Protein AF-A0A0L0W928-F1 (afdb_monomer)

Solvent-accessible surface area (backbone atoms only — not comparable to full-atom values): 6332 Å² total; per-residue (Å²): 140,84,85,82,78,74,78,80,77,79,78,76,81,65,62,68,60,55,54,50,50,54,51,50,55,55,50,51,57,51,57,65,53,48,55,56,52,54,52,51,54,50,49,53,53,49,51,52,52,49,50,51,53,51,52,53,49,50,51,49,54,50,47,54,50,42,68,70,45,60,52,62,66,52,59,52,47,49,35,42,70,77,65,66,49,67,60,99,90,56,80,92,83,78,79,76,75,67,74,80,77,117

Sequence (102 aa):
MKNDKRSKRSKRPNIWGFVFIVLMIYTGTVFMKQESIIRQLNNEKLEKKKEVKVLEKQIGEIKDKIDKKSDIKVIEKFAREELKMVRPNEIIYIDKNQEKQK

pLDDT: mean 73.64, std 12.09, range [42.19, 93.06]

Radius of gyration: 41.11 Å; Cα contacts (8 Å, |Δi|>4): 10; chains: 1; bounding box: 108×29×103 Å

Foldseek 3Di:
DDDPPPPPPDDDDPVVVVVVVVVCVVVVVVVVVVVVVVVVVVVVVVVVVVVVVVVVVVVVVVVVVCVVVVPVVNVVVCCCPVVVDDDPPDDDDDDPPVVVPD

Mean predicted aligned error: 17.87 Å

Organism: Gottschalkia purinilytica (NCBI:txid1503)

InterPro domains:
  IPR007060 Septum formation initiator FtsL/DivIC [PF04977] (20-96)

Structure (mmCIF, N/CA/C/O backbone):
data_AF-A0A0L0W928-F1
#
_entry.id   AF-A0A0L0W928-F1
#
loop_
_atom_site.group_PDB
_atom_site.id
_atom_site.type_symbol
_atom_site.label_atom_id
_atom_site.label_alt_id
_atom_site.label_comp_id
_atom_site.label_asym_id
_atom_site.label_entity_id
_atom_site.label_seq_id
_atom_site.pdbx_PDB_ins_code
_atom_site.Cartn_x
_atom_site.Cartn_y
_atom_site.Cartn_z
_atom_site.occupancy
_atom_site.B_iso_or_equiv
_atom_site.auth_seq_id
_atom_site.auth_comp_id
_atom_site.auth_asym_id
_atom_site.auth_atom_id
_atom_site.pdbx_PDB_model_num
ATOM 1 N N . MET A 1 1 ? 52.475 7.248 -65.723 1.00 44.91 1 MET A N 1
ATOM 2 C CA . MET A 1 1 ? 51.213 6.562 -65.362 1.00 44.91 1 MET A CA 1
ATOM 3 C C . MET A 1 1 ? 51.436 5.728 -64.107 1.00 44.91 1 MET A C 1
ATOM 5 O O . MET A 1 1 ? 52.115 4.714 -64.186 1.00 44.91 1 MET A O 1
ATOM 9 N N . LYS A 1 2 ? 50.930 6.162 -62.946 1.00 42.75 2 LYS A N 1
ATOM 10 C CA . LYS A 1 2 ? 50.852 5.331 -61.733 1.00 42.75 2 LYS A CA 1
ATOM 11 C C . LYS A 1 2 ? 49.375 5.017 -61.497 1.00 42.75 2 LYS A C 1
ATOM 13 O O . LYS A 1 2 ? 48.568 5.925 -61.346 1.00 42.75 2 LYS A O 1
ATOM 18 N N . ASN A 1 3 ? 49.031 3.736 -61.596 1.00 55.34 3 ASN A N 1
ATOM 19 C CA . ASN A 1 3 ? 47.675 3.232 -61.414 1.00 55.34 3 ASN A CA 1
ATOM 20 C C . ASN A 1 3 ? 47.398 3.058 -59.919 1.00 55.34 3 ASN A C 1
ATOM 22 O O . ASN A 1 3 ? 47.770 2.042 -59.331 1.00 55.34 3 ASN A O 1
ATOM 26 N N . ASP A 1 4 ? 46.693 4.016 -59.328 1.00 57.28 4 ASP A N 1
ATOM 27 C CA . ASP A 1 4 ? 46.178 3.910 -57.966 1.00 57.28 4 ASP A CA 1
ATOM 28 C C . ASP A 1 4 ? 44.934 3.013 -57.949 1.00 57.28 4 ASP A C 1
ATOM 30 O O . ASP A 1 4 ? 43.787 3.468 -57.929 1.00 57.28 4 ASP A O 1
ATOM 34 N N . LYS A 1 5 ? 45.142 1.692 -57.953 1.00 57.41 5 LYS A N 1
ATOM 35 C CA . LYS A 1 5 ? 44.070 0.733 -57.655 1.00 57.41 5 LYS A CA 1
ATOM 36 C C . LYS A 1 5 ? 43.743 0.806 -56.160 1.00 57.41 5 LYS A C 1
ATOM 38 O O . LYS A 1 5 ? 44.239 0.016 -55.361 1.00 57.41 5 LYS A O 1
ATOM 43 N N . ARG A 1 6 ? 42.887 1.759 -55.773 1.00 57.59 6 ARG A N 1
ATOM 44 C CA . ARG A 1 6 ? 42.242 1.788 -54.451 1.00 57.59 6 ARG A CA 1
ATOM 45 C C . ARG A 1 6 ? 41.433 0.505 -54.272 1.00 57.59 6 ARG A C 1
ATOM 47 O O . ARG A 1 6 ? 40.379 0.330 -54.881 1.00 57.59 6 ARG A O 1
ATOM 54 N N . SER A 1 7 ? 41.927 -0.396 -53.429 1.00 56.16 7 SER A N 1
ATOM 55 C CA . SER A 1 7 ? 41.204 -1.595 -53.023 1.00 56.16 7 SER A CA 1
ATOM 56 C C . SER A 1 7 ? 39.936 -1.188 -52.266 1.00 56.16 7 SER A C 1
ATOM 58 O O . SER A 1 7 ? 39.971 -0.701 -51.136 1.00 56.16 7 SER A O 1
ATOM 60 N N . LYS A 1 8 ? 38.773 -1.367 -52.898 1.00 57.31 8 LYS A N 1
ATOM 61 C CA . LYS A 1 8 ? 37.480 -1.280 -52.215 1.00 57.31 8 LYS A CA 1
ATOM 62 C C . LYS A 1 8 ? 37.366 -2.488 -51.282 1.00 57.31 8 LYS A C 1
ATOM 64 O O . LYS A 1 8 ? 36.879 -3.537 -51.687 1.00 57.31 8 LYS A O 1
ATOM 69 N N . ARG A 1 9 ? 37.835 -2.364 -50.034 1.00 58.62 9 ARG A N 1
ATOM 70 C CA . ARG A 1 9 ? 37.503 -3.329 -48.974 1.00 58.62 9 ARG A CA 1
ATOM 71 C C . ARG A 1 9 ? 35.992 -3.282 -48.759 1.00 58.62 9 ARG A C 1
ATOM 73 O O . ARG A 1 9 ? 35.470 -2.306 -48.224 1.00 58.62 9 ARG A O 1
ATOM 80 N N . SER A 1 10 ? 35.294 -4.324 -49.197 1.00 59.94 10 SER A N 1
ATOM 81 C CA . SER A 1 10 ? 33.879 -4.536 -48.907 1.00 59.94 10 SER A CA 1
ATOM 82 C C . SER A 1 10 ? 33.698 -4.623 -47.390 1.00 59.94 10 SER A C 1
ATOM 84 O O . SER A 1 10 ? 34.131 -5.593 -46.761 1.00 59.94 10 SER A O 1
ATOM 86 N N . LYS A 1 11 ? 33.111 -3.587 -46.787 1.00 65.25 11 LYS A N 1
ATOM 87 C CA . LYS A 1 11 ? 32.762 -3.577 -45.364 1.00 65.25 11 LYS A CA 1
ATOM 88 C C . LYS A 1 11 ? 31.669 -4.628 -45.155 1.00 65.25 11 LYS A C 1
ATOM 90 O O . LYS A 1 11 ? 30.581 -4.488 -45.704 1.00 65.25 11 LYS A O 1
ATOM 95 N N . ARG A 1 12 ? 31.970 -5.704 -44.422 1.00 70.44 12 ARG A N 1
ATOM 96 C CA . ARG A 1 12 ? 30.944 -6.673 -44.008 1.00 70.44 12 ARG A CA 1
ATOM 97 C C . ARG A 1 12 ? 29.969 -5.964 -43.057 1.00 70.44 12 ARG A C 1
ATOM 99 O O . ARG A 1 12 ? 30.427 -5.147 -42.257 1.00 70.44 12 ARG A O 1
ATOM 106 N N . PRO A 1 13 ? 28.656 -6.227 -43.135 1.00 70.56 13 PRO A N 1
ATOM 107 C CA . PRO A 1 13 ? 27.715 -5.629 -42.200 1.00 70.56 13 PRO A CA 1
ATOM 108 C C . PRO A 1 13 ? 27.971 -6.170 -40.786 1.00 70.56 13 PRO A C 1
ATOM 110 O O . PRO A 1 13 ? 28.075 -7.379 -40.579 1.00 70.56 13 PRO A O 1
ATOM 113 N N . ASN A 1 14 ? 28.072 -5.272 -39.804 1.00 75.88 14 ASN A N 1
ATOM 114 C CA . ASN A 1 14 ? 28.245 -5.624 -38.394 1.00 75.88 14 ASN A CA 1
ATOM 115 C C . ASN A 1 14 ? 26.905 -6.089 -37.800 1.00 75.88 14 ASN A C 1
ATOM 117 O O . ASN A 1 14 ? 26.201 -5.321 -37.147 1.00 75.88 14 ASN A O 1
ATOM 121 N N . ILE A 1 15 ? 26.564 -7.360 -38.019 1.00 83.19 15 ILE A N 1
ATOM 122 C CA . ILE A 1 15 ? 25.314 -7.999 -37.559 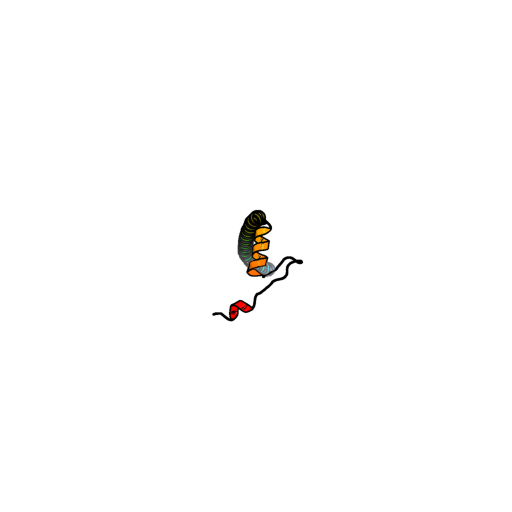1.00 83.19 15 ILE A CA 1
ATOM 123 C C . ILE A 1 15 ? 25.147 -7.887 -36.032 1.00 83.19 15 ILE A C 1
ATOM 125 O O . ILE A 1 15 ? 24.044 -7.674 -35.538 1.00 83.19 15 ILE A O 1
ATOM 129 N N . TRP A 1 16 ? 26.250 -7.931 -35.282 1.00 86.25 16 TRP A N 1
ATOM 130 C CA . TRP A 1 16 ? 26.249 -7.763 -33.825 1.00 86.25 16 TRP A CA 1
ATOM 131 C C . TRP A 1 16 ? 25.728 -6.398 -33.358 1.00 86.25 16 TRP A C 1
ATOM 133 O O . TRP A 1 16 ? 25.048 -6.324 -32.339 1.00 86.25 16 TRP A O 1
ATOM 143 N N . GLY A 1 17 ? 25.992 -5.326 -34.112 1.00 87.38 17 GLY A N 1
ATOM 144 C CA . GLY A 1 17 ? 25.472 -3.995 -33.783 1.00 87.38 17 GLY A CA 1
ATOM 145 C C . GLY A 1 17 ? 23.953 -3.920 -33.938 1.00 87.38 17 GLY A C 1
ATOM 146 O O . GLY A 1 17 ? 23.273 -3.326 -33.108 1.00 87.38 17 GLY A O 1
ATOM 147 N N . PHE A 1 18 ? 23.413 -4.592 -34.958 1.00 88.56 18 PHE A N 1
ATOM 148 C CA . PHE A 1 18 ? 21.969 -4.685 -35.167 1.00 88.56 18 PHE A CA 1
ATOM 149 C C . PHE A 1 18 ? 21.279 -5.468 -34.041 1.00 88.56 18 PHE A C 1
ATOM 151 O O . PHE A 1 18 ? 20.276 -5.008 -33.502 1.00 88.56 18 PHE A O 1
ATOM 158 N N . VAL A 1 19 ? 21.854 -6.600 -33.620 1.00 91.56 19 VAL A N 1
ATOM 159 C CA . VAL A 1 19 ? 21.338 -7.384 -32.484 1.00 91.56 19 VAL A CA 1
ATOM 160 C C . VAL A 1 19 ? 21.335 -6.556 -31.194 1.00 91.56 19 VAL A C 1
ATOM 162 O O . VAL A 1 19 ? 20.348 -6.567 -30.462 1.00 91.56 19 VAL A O 1
ATOM 165 N N . PHE A 1 20 ? 22.394 -5.779 -30.944 1.00 92.12 20 PHE A N 1
ATOM 166 C CA . PHE A 1 20 ? 22.463 -4.887 -29.783 1.00 92.12 20 PHE A CA 1
ATOM 167 C C . PHE A 1 20 ? 21.389 -3.796 -29.801 1.00 92.12 20 PHE A C 1
ATOM 169 O O . PHE A 1 20 ? 20.801 -3.506 -28.762 1.00 92.12 20 PHE A O 1
ATOM 176 N N . ILE A 1 21 ? 21.102 -3.213 -30.968 1.00 91.81 21 ILE A N 1
ATOM 177 C CA . ILE A 1 21 ? 20.052 -2.197 -31.122 1.00 91.81 21 ILE A CA 1
ATOM 178 C C . ILE A 1 21 ? 18.673 -2.789 -30.815 1.00 91.81 21 ILE A C 1
ATOM 180 O O . ILE A 1 21 ? 17.906 -2.192 -30.062 1.00 91.81 21 ILE A O 1
ATOM 184 N N . VAL A 1 22 ? 18.369 -3.980 -31.336 1.00 92.19 22 VAL A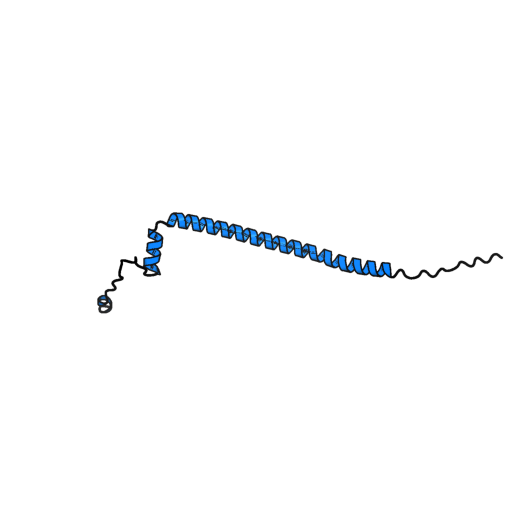 N 1
ATOM 185 C CA . VAL A 1 22 ? 17.098 -4.668 -31.055 1.00 92.19 22 VAL A CA 1
ATOM 186 C C . VAL A 1 22 ? 16.968 -4.990 -29.564 1.00 92.19 22 VAL A C 1
ATOM 188 O O . VAL A 1 22 ? 15.911 -4.758 -28.976 1.00 92.19 22 VAL A O 1
ATOM 191 N N . LEU A 1 23 ? 18.052 -5.450 -28.930 1.00 93.06 23 LEU A N 1
ATOM 192 C CA . LEU A 1 23 ? 18.092 -5.701 -27.489 1.00 93.06 23 LEU A CA 1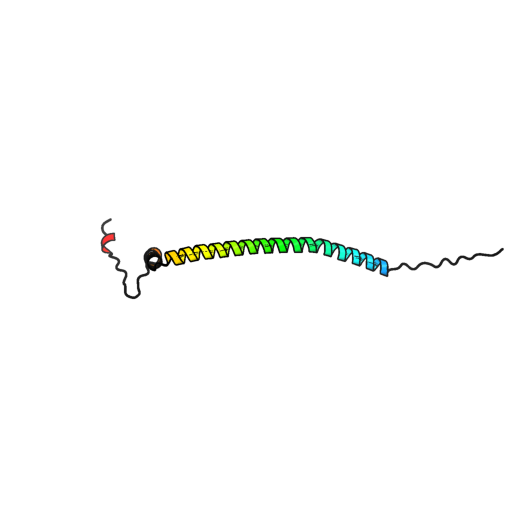
ATOM 193 C C . LEU A 1 23 ? 17.829 -4.418 -26.684 1.00 93.06 23 LEU A C 1
ATOM 195 O O . LEU A 1 23 ? 17.043 -4.443 -25.740 1.00 93.06 23 LEU A O 1
ATOM 199 N N . MET A 1 24 ? 18.454 -3.299 -27.064 1.00 91.75 24 MET A N 1
ATOM 200 C CA . MET A 1 24 ? 18.276 -2.006 -26.394 1.00 91.75 24 MET A CA 1
ATOM 201 C C . MET A 1 24 ? 16.837 -1.496 -26.493 1.00 91.75 24 MET A C 1
ATOM 203 O O . MET A 1 24 ? 16.289 -1.002 -25.511 1.00 91.75 24 MET A O 1
ATOM 207 N N . ILE A 1 25 ? 16.213 -1.629 -27.665 1.00 91.44 25 ILE A N 1
ATOM 208 C CA . ILE A 1 25 ? 14.817 -1.226 -27.869 1.00 91.44 25 ILE A CA 1
ATOM 209 C C . ILE A 1 25 ? 13.896 -2.103 -27.015 1.00 91.44 25 ILE A C 1
ATOM 211 O O . ILE A 1 25 ? 13.025 -1.588 -26.315 1.00 91.44 25 ILE A O 1
ATOM 215 N N . TYR A 1 26 ? 14.117 -3.420 -27.017 1.00 89.31 26 TYR A N 1
ATOM 216 C CA . TYR A 1 26 ? 13.316 -4.351 -26.229 1.00 89.31 26 TYR A CA 1
ATOM 217 C C . TYR A 1 26 ? 13.403 -4.041 -24.728 1.00 89.31 26 TYR A C 1
ATOM 219 O O . TYR A 1 26 ? 12.377 -3.810 -24.088 1.00 89.31 26 TYR A O 1
ATOM 227 N N . THR A 1 27 ? 14.613 -3.946 -24.169 1.00 87.75 27 THR A N 1
ATOM 228 C CA . THR A 1 27 ? 14.793 -3.658 -22.739 1.00 87.75 27 THR A CA 1
ATOM 229 C C . THR A 1 27 ? 14.310 -2.257 -22.374 1.00 87.75 27 THR A C 1
ATOM 231 O O . THR A 1 27 ? 13.632 -2.104 -21.359 1.00 87.75 27 THR A O 1
ATOM 234 N N . GLY A 1 28 ? 14.546 -1.253 -23.225 1.00 87.50 28 GLY A N 1
ATOM 235 C CA . GLY A 1 28 ? 14.062 0.113 -23.023 1.00 87.50 28 GLY A CA 1
ATOM 236 C C . GLY A 1 28 ? 12.544 0.189 -22.841 1.00 87.50 28 GLY A C 1
ATOM 237 O O . GLY A 1 28 ? 12.062 0.866 -21.933 1.00 87.50 28 GLY A O 1
ATOM 238 N N . THR A 1 29 ? 11.773 -0.571 -23.628 1.00 84.31 29 THR A N 1
ATOM 239 C CA . THR A 1 29 ? 10.306 -0.613 -23.470 1.00 84.31 29 THR A CA 1
ATOM 240 C C . THR A 1 29 ? 9.854 -1.288 -22.172 1.00 84.31 29 THR A C 1
ATOM 242 O O . THR A 1 29 ? 8.844 -0.887 -21.591 1.00 84.31 29 THR A O 1
ATOM 245 N N . VAL A 1 30 ? 10.596 -2.287 -21.688 1.00 84.88 30 VAL A N 1
ATOM 246 C CA . VAL A 1 30 ? 10.298 -2.992 -20.432 1.00 84.88 30 VAL A CA 1
ATOM 247 C C . VAL A 1 30 ? 10.572 -2.092 -19.226 1.00 84.88 30 VAL A C 1
ATOM 249 O O . VAL A 1 30 ? 9.729 -2.007 -18.331 1.00 84.88 30 VAL A O 1
ATOM 252 N N . PHE A 1 31 ? 11.692 -1.364 -19.226 1.00 80.88 31 PHE A N 1
ATOM 253 C CA . PHE A 1 31 ? 12.036 -0.431 -18.149 1.00 80.88 31 PHE A CA 1
ATOM 254 C C . PHE A 1 31 ? 11.008 0.697 -18.005 1.00 80.88 31 PHE A C 1
ATOM 256 O O . PHE A 1 31 ? 10.584 0.994 -16.890 1.00 80.88 31 PHE A O 1
ATOM 263 N N . MET A 1 32 ? 10.521 1.253 -19.120 1.00 75.44 32 MET A N 1
ATOM 264 C CA . MET A 1 32 ? 9.487 2.298 -19.093 1.00 75.44 32 MET A CA 1
ATOM 265 C C . MET A 1 32 ? 8.168 1.819 -18.461 1.00 75.44 32 MET A C 1
ATOM 267 O O . MET A 1 32 ? 7.491 2.580 -17.772 1.00 75.44 32 MET A O 1
ATOM 271 N N . LYS A 1 33 ? 7.791 0.548 -18.655 1.00 74.06 33 LYS A N 1
ATOM 272 C CA . LYS A 1 33 ? 6.557 -0.015 -18.076 1.00 74.06 33 LYS A CA 1
ATOM 273 C C . LYS A 1 33 ? 6.692 -0.344 -16.587 1.00 74.06 33 LYS A C 1
ATOM 275 O O . LYS A 1 33 ? 5.717 -0.221 -15.848 1.00 74.06 33 LYS A O 1
ATOM 280 N N . GLN A 1 34 ? 7.883 -0.739 -16.136 1.00 72.44 34 GLN A N 1
ATOM 281 C CA . GLN A 1 34 ? 8.121 -1.121 -14.740 1.00 72.44 34 GLN A CA 1
ATOM 282 C C . GLN A 1 34 ? 7.931 0.042 -13.760 1.00 72.44 34 GLN A C 1
ATOM 284 O O . GLN A 1 34 ? 7.410 -0.170 -12.667 1.00 72.44 34 GLN A O 1
ATOM 289 N N . GLU A 1 35 ? 8.284 1.270 -14.141 1.00 73.50 35 GLU A N 1
ATOM 290 C CA . GLU A 1 35 ? 8.177 2.420 -13.236 1.00 73.50 35 GLU A CA 1
ATOM 291 C C . GLU A 1 35 ? 6.719 2.741 -12.862 1.00 73.50 35 GLU A C 1
ATOM 293 O O . GLU A 1 35 ? 6.413 3.013 -11.699 1.00 73.50 35 GLU A O 1
ATOM 298 N N . SER A 1 36 ? 5.798 2.646 -13.825 1.00 73.94 36 SER A N 1
ATOM 299 C CA . SER A 1 36 ? 4.366 2.863 -13.582 1.00 73.94 36 SER A CA 1
ATOM 300 C C . SER A 1 36 ? 3.781 1.796 -12.654 1.00 73.94 36 SER A C 1
ATOM 302 O O . SER A 1 36 ? 3.093 2.130 -11.689 1.00 73.94 36 SER A O 1
ATOM 304 N N . ILE A 1 37 ? 4.136 0.528 -12.884 1.00 81.38 37 ILE A N 1
ATOM 305 C CA . ILE A 1 37 ? 3.696 -0.610 -12.068 1.00 81.38 37 ILE A CA 1
ATOM 306 C C . ILE A 1 37 ? 4.192 -0.450 -10.626 1.00 81.38 37 ILE A C 1
ATOM 308 O O . ILE A 1 37 ? 3.407 -0.542 -9.687 1.00 81.38 37 ILE A O 1
ATOM 312 N N . ILE A 1 38 ? 5.472 -0.121 -10.427 1.00 81.06 38 ILE A N 1
ATOM 313 C CA . ILE A 1 38 ? 6.043 0.089 -9.087 1.00 81.06 38 ILE A CA 1
ATOM 314 C C . ILE A 1 38 ? 5.346 1.246 -8.359 1.00 81.06 38 ILE A C 1
ATOM 316 O O . ILE A 1 38 ? 5.053 1.139 -7.167 1.00 81.06 38 ILE A O 1
ATOM 320 N N . ARG A 1 39 ? 5.047 2.347 -9.059 1.00 77.88 39 ARG A N 1
ATOM 321 C CA . ARG A 1 39 ? 4.313 3.479 -8.474 1.00 77.88 39 ARG A CA 1
ATOM 322 C C . ARG A 1 39 ? 2.887 3.090 -8.079 1.00 77.88 39 ARG A C 1
ATOM 324 O O . ARG A 1 39 ? 2.464 3.432 -6.978 1.00 77.88 39 ARG A O 1
ATOM 331 N N . GLN A 1 40 ? 2.172 2.348 -8.923 1.00 82.94 40 GLN A N 1
ATOM 332 C CA . GLN A 1 40 ? 0.820 1.865 -8.619 1.00 82.94 40 GLN A CA 1
ATOM 333 C C . GLN A 1 40 ? 0.809 0.920 -7.413 1.00 82.94 40 GLN A C 1
ATOM 335 O O . GLN A 1 40 ? 0.059 1.154 -6.468 1.00 82.94 40 GLN A O 1
ATOM 340 N N . LEU A 1 41 ?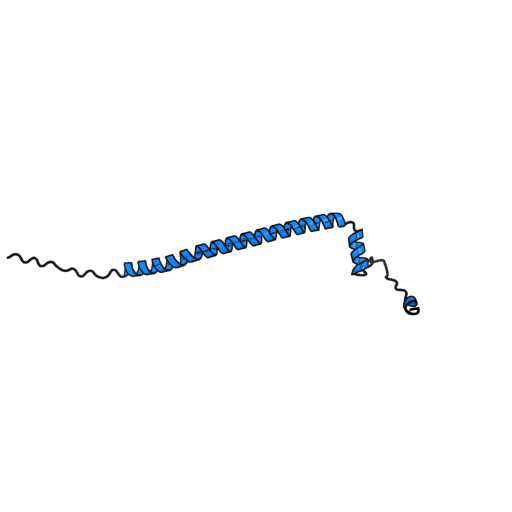 1.705 -0.072 -7.384 1.00 81.50 41 LEU A N 1
ATOM 341 C CA . LEU A 1 41 ? 1.840 -0.997 -6.253 1.00 81.50 41 LEU A CA 1
ATOM 342 C C . LEU A 1 41 ? 2.195 -0.278 -4.945 1.00 81.50 41 LEU A C 1
ATOM 344 O O . LEU A 1 41 ? 1.689 -0.638 -3.882 1.00 81.50 41 LEU A O 1
ATOM 348 N N . ASN A 1 42 ? 3.050 0.747 -4.994 1.00 85.94 42 ASN A N 1
ATOM 349 C CA . ASN A 1 42 ? 3.387 1.531 -3.806 1.00 85.94 42 ASN A CA 1
ATOM 350 C C . ASN A 1 42 ? 2.205 2.362 -3.298 1.00 85.94 42 ASN A C 1
ATOM 352 O O . ASN A 1 42 ? 2.005 2.442 -2.084 1.00 85.94 42 ASN A O 1
ATOM 356 N N . ASN A 1 43 ? 1.413 2.941 -4.202 1.00 85.06 43 ASN A N 1
ATOM 357 C CA . ASN A 1 43 ? 0.212 3.688 -3.838 1.00 85.06 43 ASN A CA 1
ATOM 358 C C . ASN A 1 43 ? -0.847 2.769 -3.222 1.00 85.06 43 ASN A C 1
ATOM 360 O O . ASN A 1 43 ? -1.334 3.061 -2.133 1.00 85.06 43 ASN A O 1
ATOM 364 N N . GLU A 1 44 ? -1.114 1.617 -3.836 1.00 84.94 44 GLU A N 1
ATOM 365 C CA . GLU A 1 44 ? -2.061 0.634 -3.302 1.00 84.94 44 GLU A CA 1
ATOM 366 C C . GLU A 1 44 ? -1.613 0.114 -1.925 1.00 84.94 44 GLU A C 1
ATOM 368 O O . GLU A 1 44 ? -2.399 0.015 -0.981 1.00 84.94 44 GLU A O 1
ATOM 373 N N . LYS A 1 45 ? -0.310 -0.145 -1.757 1.00 83.88 45 LYS A N 1
ATOM 374 C CA . LYS A 1 45 ? 0.265 -0.530 -0.462 1.00 83.88 45 LYS A CA 1
ATOM 375 C C . LYS A 1 45 ? 0.108 0.571 0.585 1.00 83.88 45 LYS A C 1
ATOM 377 O O . LYS A 1 45 ? -0.099 0.265 1.760 1.00 83.88 45 LYS A O 1
ATOM 382 N N . LEU A 1 46 ? 0.234 1.839 0.196 1.00 89.12 46 LEU A N 1
ATOM 383 C CA . LEU A 1 46 ? 0.051 2.973 1.099 1.00 89.12 46 LEU A CA 1
ATOM 384 C C . LEU A 1 46 ? -1.417 3.130 1.509 1.00 89.12 46 LEU A C 1
ATOM 386 O O . LEU A 1 46 ? -1.685 3.363 2.686 1.00 89.12 46 LEU A O 1
ATOM 390 N N . GLU A 1 47 ? -2.350 2.977 0.573 1.00 88.62 47 GLU A N 1
ATOM 391 C CA . GLU A 1 47 ? -3.791 3.028 0.837 1.00 88.62 47 GLU A CA 1
ATOM 392 C C . GLU A 1 47 ? -4.227 1.905 1.772 1.00 88.62 47 GLU A C 1
ATOM 394 O O . GLU A 1 47 ? -4.770 2.189 2.839 1.00 88.62 47 GLU A O 1
ATOM 399 N N . LYS A 1 48 ? -3.863 0.653 1.471 1.00 83.06 48 LYS A N 1
ATOM 400 C CA . LYS A 1 48 ? -4.149 -0.487 2.356 1.00 83.06 48 LYS A CA 1
ATOM 401 C C . LYS A 1 48 ? -3.532 -0.306 3.743 1.00 83.06 48 LYS A C 1
ATOM 403 O O . LYS A 1 48 ? -4.160 -0.618 4.746 1.00 83.06 48 LYS A O 1
ATOM 408 N N . LYS A 1 49 ? -2.318 0.253 3.848 1.00 84.56 49 LYS A N 1
ATOM 409 C CA . LYS A 1 49 ? -1.710 0.573 5.155 1.00 84.56 49 LYS A CA 1
ATOM 410 C C . LYS A 1 49 ? -2.476 1.650 5.921 1.00 84.56 49 LYS A C 1
ATOM 412 O O . LYS A 1 49 ? -2.530 1.586 7.147 1.00 84.56 49 LYS A O 1
ATOM 417 N N . LYS A 1 50 ? -3.017 2.660 5.236 1.00 86.00 50 LYS A N 1
ATOM 418 C CA . LYS A 1 50 ? -3.872 3.673 5.871 1.00 86.00 50 LYS A CA 1
ATOM 419 C C . LYS A 1 50 ? -5.171 3.044 6.355 1.00 86.00 50 LYS A C 1
ATOM 421 O O . LYS A 1 50 ? -5.563 3.305 7.485 1.00 86.00 50 LYS A O 1
ATOM 426 N N . GLU A 1 51 ? -5.782 2.190 5.543 1.00 83.62 51 GLU A N 1
ATOM 427 C CA . GLU A 1 51 ? -7.003 1.468 5.892 1.00 83.62 51 GLU A CA 1
ATOM 428 C C . GLU A 1 51 ? -6.793 0.573 7.119 1.00 83.62 51 GLU A C 1
ATOM 430 O O . GLU A 1 51 ? -7.538 0.691 8.087 1.00 83.62 51 GLU A O 1
ATOM 435 N N . VAL A 1 52 ? -5.709 -0.211 7.152 1.00 86.50 52 VAL A N 1
ATOM 436 C CA . VAL A 1 52 ? -5.331 -1.014 8.327 1.00 86.50 52 VAL A CA 1
ATOM 437 C C . VAL A 1 52 ? -5.175 -0.140 9.570 1.00 86.50 52 VAL A C 1
ATOM 439 O O . VAL A 1 52 ? -5.750 -0.461 10.601 1.00 86.50 52 VAL A O 1
ATOM 442 N N . LYS A 1 53 ? -4.481 1.001 9.483 1.00 83.31 53 LYS A N 1
ATOM 443 C CA . LYS A 1 53 ? -4.337 1.918 10.630 1.00 83.31 53 LYS A CA 1
ATOM 444 C C . LYS A 1 53 ? -5.670 2.491 11.112 1.00 83.31 53 LYS A C 1
ATOM 446 O O . LYS A 1 53 ? -5.857 2.683 12.310 1.00 83.31 53 LYS A O 1
ATOM 451 N N . VAL A 1 54 ? -6.579 2.809 10.192 1.00 86.81 54 VAL A N 1
ATOM 452 C CA . VAL A 1 54 ? -7.920 3.303 10.535 1.00 86.81 54 VAL A CA 1
ATOM 453 C C . VAL A 1 54 ? -8.720 2.205 11.228 1.00 86.81 54 VAL A C 1
ATOM 455 O O . VAL A 1 54 ? -9.312 2.466 12.272 1.00 86.81 54 VAL A O 1
ATOM 458 N N . LEU A 1 55 ? -8.683 0.982 10.700 1.00 80.19 55 LEU A N 1
ATOM 459 C CA . LEU A 1 55 ? -9.340 -0.179 11.295 1.00 80.19 55 LEU A CA 1
ATOM 460 C C . LEU A 1 55 ? -8.758 -0.511 12.674 1.00 80.19 55 LEU A C 1
ATOM 462 O O . LEU A 1 55 ? -9.515 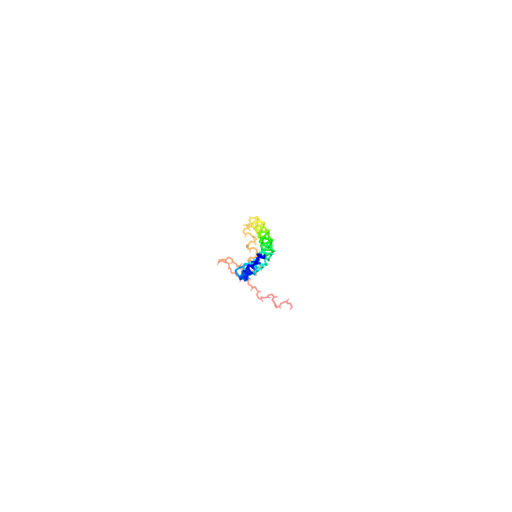-0.704 13.616 1.00 80.19 55 LEU A O 1
ATOM 466 N N . GLU A 1 56 ? -7.435 -0.497 12.840 1.00 78.44 56 GLU A N 1
ATOM 467 C CA . GLU A 1 56 ? -6.773 -0.688 14.138 1.00 78.44 56 GLU A CA 1
ATOM 468 C C . GLU A 1 56 ? -7.196 0.377 15.154 1.00 78.44 56 GLU A C 1
ATOM 470 O O . GLU A 1 56 ? -7.482 0.056 16.308 1.00 78.44 56 GLU A O 1
ATOM 475 N N . LYS A 1 57 ? -7.302 1.641 14.727 1.00 84.12 57 LYS A N 1
ATOM 476 C CA . LYS A 1 57 ? -7.795 2.722 15.584 1.00 84.12 57 LYS A CA 1
ATOM 477 C C . LYS A 1 57 ? -9.259 2.507 15.977 1.00 84.12 57 LYS A C 1
ATOM 479 O O . LYS A 1 57 ? -9.598 2.672 17.143 1.00 84.12 57 LYS A O 1
ATOM 484 N N . GLN A 1 58 ? -10.113 2.106 15.036 1.00 78.94 58 GLN A N 1
ATOM 485 C CA . GLN A 1 58 ? -11.516 1.786 15.314 1.00 78.94 58 GLN A CA 1
ATOM 486 C C . GLN A 1 58 ? -11.648 0.595 16.265 1.00 78.94 58 GLN A C 1
ATOM 488 O O . GLN A 1 58 ? -12.456 0.646 17.187 1.00 78.94 58 GLN A O 1
ATOM 493 N N . ILE A 1 59 ? -10.830 -0.447 16.091 1.00 76.38 59 ILE A N 1
ATOM 494 C CA . ILE A 1 59 ? -10.759 -1.589 17.009 1.00 76.38 59 ILE A CA 1
ATOM 495 C C . ILE A 1 59 ? -10.344 -1.115 18.402 1.00 76.38 59 ILE A C 1
ATOM 497 O O . ILE A 1 59 ? -10.979 -1.513 19.371 1.00 76.38 59 ILE A O 1
ATOM 501 N N . GLY A 1 60 ? -9.339 -0.241 18.511 1.00 76.81 60 GLY A N 1
ATOM 502 C CA . GLY A 1 60 ? -8.931 0.365 19.780 1.00 76.81 60 GLY A CA 1
ATOM 503 C C . GLY A 1 60 ? -10.062 1.154 20.442 1.00 76.81 60 GLY A C 1
ATOM 504 O O . GLY A 1 60 ? -10.388 0.906 21.594 1.00 76.81 60 GLY A O 1
ATOM 505 N N . GLU A 1 61 ? -10.742 2.030 19.703 1.00 80.06 61 GLU A N 1
ATOM 506 C CA . GLU A 1 61 ? -11.869 2.815 20.224 1.00 80.06 61 GLU A CA 1
ATOM 507 C C . GLU A 1 61 ? -13.065 1.943 20.632 1.00 80.06 61 GLU A C 1
ATOM 509 O O . GLU A 1 61 ? -13.740 2.230 21.622 1.00 80.06 61 GLU A O 1
ATOM 514 N N . ILE A 1 62 ? -13.359 0.888 19.868 1.00 73.94 62 ILE A N 1
ATOM 515 C CA . ILE A 1 62 ? -14.405 -0.083 20.196 1.00 73.94 62 ILE A CA 1
ATOM 516 C C . ILE A 1 62 ? -13.993 -0.886 21.424 1.00 73.94 62 ILE A C 1
ATOM 518 O O . ILE A 1 62 ? -14.823 -1.076 22.305 1.00 73.94 62 ILE A O 1
ATOM 522 N N . LYS A 1 63 ? -12.730 -1.305 21.524 1.00 70.06 63 LYS A N 1
ATOM 523 C CA . LYS A 1 63 ? -12.205 -2.032 22.677 1.00 70.06 63 LYS A CA 1
ATOM 524 C C . LYS A 1 63 ? -12.207 -1.168 23.929 1.00 70.06 63 LYS A C 1
ATOM 526 O O . LYS A 1 63 ? -12.692 -1.637 24.937 1.00 70.06 63 LYS A O 1
ATOM 531 N N . ASP A 1 64 ? -11.824 0.101 23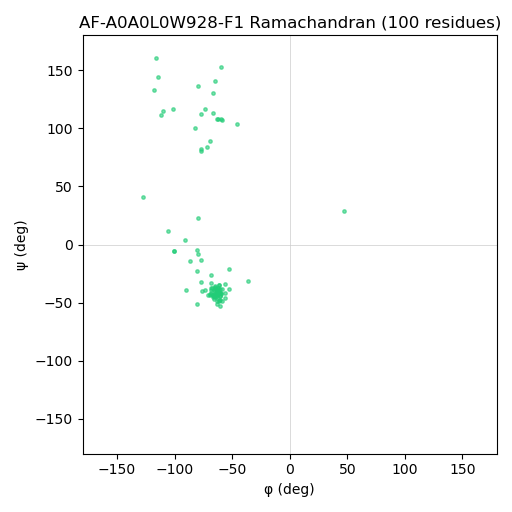.859 1.00 72.06 64 ASP A N 1
ATOM 532 C CA . ASP A 1 64 ? -11.915 1.036 24.987 1.00 72.06 64 ASP A CA 1
ATOM 533 C C . ASP A 1 64 ? -13.371 1.298 25.395 1.00 72.06 64 ASP A C 1
ATOM 535 O O . ASP A 1 64 ? -13.684 1.445 26.575 1.00 72.06 64 ASP A O 1
ATOM 539 N N . LYS A 1 65 ? -14.296 1.352 24.427 1.00 63.00 65 LYS A N 1
ATOM 540 C CA . LYS A 1 65 ? -15.737 1.428 24.708 1.00 63.00 65 LYS A CA 1
ATOM 541 C C . LYS A 1 65 ? -16.260 0.132 25.313 1.00 63.00 65 LYS A C 1
ATOM 543 O O . LYS A 1 65 ? -17.129 0.214 26.170 1.00 63.00 65 LYS A O 1
ATOM 548 N N . ILE A 1 66 ? -15.771 -1.029 24.879 1.00 61.41 66 ILE A N 1
ATOM 549 C CA . ILE A 1 66 ? -16.104 -2.333 25.454 1.00 61.41 66 ILE A CA 1
ATOM 550 C C . ILE A 1 66 ? -15.494 -2.452 26.840 1.00 61.41 66 ILE A C 1
ATOM 552 O O . ILE A 1 66 ? -16.225 -2.833 27.722 1.00 61.41 66 ILE A O 1
ATOM 556 N N . ASP A 1 67 ? -14.251 -2.059 27.088 1.00 60.91 67 ASP A N 1
ATOM 557 C CA . ASP A 1 67 ? -13.608 -2.118 28.403 1.00 60.91 67 ASP A CA 1
ATOM 558 C C . ASP A 1 67 ? -14.231 -1.115 29.389 1.00 60.91 67 ASP A C 1
ATOM 560 O O . ASP A 1 67 ? -14.264 -1.350 30.592 1.00 60.91 67 ASP A O 1
ATOM 564 N N . LYS A 1 68 ? -14.813 -0.017 28.891 1.00 58.06 68 LYS A N 1
ATOM 565 C CA . LYS A 1 68 ? -15.676 0.874 29.687 1.00 58.06 68 LYS A CA 1
ATOM 566 C C . LYS A 1 68 ? -17.114 0.360 29.841 1.00 58.06 68 LYS A C 1
ATOM 568 O O . LYS A 1 68 ? -17.801 0.783 30.764 1.00 58.06 68 LYS A O 1
ATOM 573 N N . LYS A 1 69 ? -17.595 -0.504 28.936 1.00 51.88 69 LYS A N 1
ATOM 574 C CA . LYS A 1 69 ? -18.934 -1.136 28.960 1.00 51.88 69 LYS A CA 1
ATOM 575 C C . LYS A 1 69 ? -18.926 -2.572 29.493 1.00 51.88 69 LYS A C 1
ATOM 577 O O . LYS A 1 69 ? -19.998 -3.137 29.672 1.00 51.88 69 LYS A O 1
ATOM 582 N N . SER A 1 70 ? -17.762 -3.149 29.768 1.00 52.41 70 SER A N 1
ATOM 583 C CA . SER A 1 70 ? -17.539 -4.478 30.335 1.00 52.41 70 SER A CA 1
ATOM 584 C C . SER A 1 70 ? -17.750 -4.465 31.845 1.00 52.41 70 SER A C 1
ATOM 586 O O . SER A 1 70 ? -17.339 -5.381 32.552 1.00 52.41 70 SER A O 1
ATOM 588 N N . ASP A 1 71 ? -18.512 -3.484 32.334 1.00 58.81 71 ASP A N 1
ATOM 589 C CA . ASP A 1 71 ? -19.503 -3.757 33.356 1.00 58.81 71 ASP A CA 1
ATOM 590 C C . ASP A 1 71 ? -20.270 -5.009 32.917 1.00 58.81 71 ASP A C 1
ATOM 592 O O . ASP A 1 71 ? -21.109 -4.968 32.018 1.00 58.81 71 ASP A O 1
ATOM 596 N N . ILE A 1 72 ? -19.957 -6.138 33.549 1.00 63.31 72 ILE A N 1
ATOM 597 C CA . ILE A 1 72 ? -20.576 -7.467 33.402 1.00 63.31 72 ILE A CA 1
ATOM 598 C C . ILE A 1 72 ? -22.100 -7.386 33.161 1.00 63.31 72 ILE A C 1
ATOM 600 O O . ILE A 1 72 ? -22.660 -8.177 32.404 1.00 63.31 72 ILE A O 1
ATOM 604 N N . LYS A 1 73 ? -22.751 -6.362 33.725 1.00 63.81 73 LYS A N 1
ATOM 605 C CA . LYS A 1 73 ? -24.159 -5.990 33.541 1.00 63.81 73 LYS A CA 1
ATOM 606 C C . LYS A 1 73 ? -24.605 -5.815 32.083 1.00 63.81 73 LYS A C 1
ATOM 608 O O . LYS A 1 73 ? -25.731 -6.176 31.762 1.00 63.81 73 LYS A O 1
ATOM 613 N N . VAL A 1 74 ? -23.781 -5.255 31.197 1.00 66.44 74 VAL A N 1
ATOM 614 C CA . VAL A 1 74 ? -24.166 -5.010 29.792 1.00 66.44 74 VAL A CA 1
ATOM 615 C C . VAL A 1 74 ? -24.140 -6.308 28.986 1.00 66.44 74 VAL A C 1
ATOM 617 O O . VAL A 1 74 ? -25.049 -6.560 28.197 1.00 66.44 74 VAL A O 1
ATOM 620 N N . ILE A 1 75 ? -23.135 -7.156 29.225 1.00 67.88 75 ILE A N 1
ATOM 621 C CA . ILE A 1 75 ? -23.028 -8.485 28.607 1.00 67.88 75 ILE A CA 1
ATOM 622 C C . ILE A 1 75 ? -24.164 -9.385 29.108 1.00 67.88 75 ILE A C 1
ATOM 624 O O . ILE A 1 75 ? -24.816 -10.053 28.310 1.00 67.88 75 ILE A O 1
ATOM 628 N N . GLU A 1 76 ? -24.455 -9.348 30.412 1.00 67.62 76 GLU A N 1
ATOM 629 C CA . GLU A 1 76 ? -25.594 -10.053 31.005 1.00 67.62 76 GLU A CA 1
ATOM 630 C C . GLU A 1 76 ? -26.927 -9.592 30.398 1.00 67.62 76 GLU A C 1
ATOM 632 O O . GLU A 1 76 ? -27.770 -10.425 30.065 1.00 67.62 76 GLU A O 1
ATOM 637 N N . LYS A 1 77 ? -27.106 -8.281 30.198 1.00 73.31 77 LYS A N 1
ATOM 638 C CA . LYS A 1 77 ? -28.311 -7.724 29.576 1.00 73.31 77 LYS A CA 1
ATOM 639 C C . LYS A 1 77 ? -28.494 -8.225 28.141 1.00 73.31 77 LYS A C 1
ATOM 641 O O . LYS A 1 77 ? -29.562 -8.734 27.821 1.00 73.31 77 LYS A O 1
ATOM 646 N N . PHE A 1 78 ? -27.453 -8.167 27.309 1.00 72.38 78 PHE A N 1
ATOM 647 C CA . PHE A 1 78 ? -27.515 -8.666 25.930 1.00 72.38 78 PHE A CA 1
ATOM 648 C C . PHE A 1 78 ? -27.795 -10.178 25.871 1.00 72.38 78 PHE A C 1
ATOM 650 O O . PHE A 1 78 ? -28.632 -10.627 25.092 1.00 72.38 78 PHE A O 1
ATOM 657 N N . ALA A 1 79 ? -27.154 -10.971 26.737 1.00 74.56 79 ALA A N 1
ATOM 658 C CA . ALA A 1 79 ? -27.382 -12.414 26.808 1.00 74.56 79 ALA A CA 1
ATOM 659 C C . ALA A 1 79 ? -28.824 -12.768 27.226 1.00 74.56 79 ALA A C 1
ATOM 661 O O . ALA A 1 79 ? -29.411 -13.694 26.667 1.00 74.56 79 ALA A O 1
ATOM 662 N N . ARG A 1 80 ? -29.417 -12.021 28.167 1.00 77.44 80 ARG A N 1
ATOM 663 C CA . ARG A 1 80 ? -30.805 -12.228 28.614 1.00 77.44 80 ARG A CA 1
ATOM 664 C C . ARG A 1 80 ? -31.836 -11.747 27.585 1.00 77.44 80 ARG A C 1
ATOM 666 O O . ARG A 1 80 ? -32.854 -12.412 27.413 1.00 77.44 80 ARG A O 1
ATOM 673 N N . GLU A 1 81 ? -31.588 -10.618 26.919 1.00 70.88 81 GLU A N 1
ATOM 674 C CA . GLU A 1 81 ? -32.542 -9.991 25.989 1.00 70.88 81 GLU A CA 1
ATOM 675 C C . GLU A 1 81 ? -32.529 -10.644 24.600 1.00 70.88 81 GLU A C 1
ATOM 677 O O . GLU A 1 81 ? -33.579 -11.057 24.113 1.00 70.88 81 GLU A O 1
ATOM 682 N N . GLU A 1 82 ? -31.352 -10.795 23.987 1.00 66.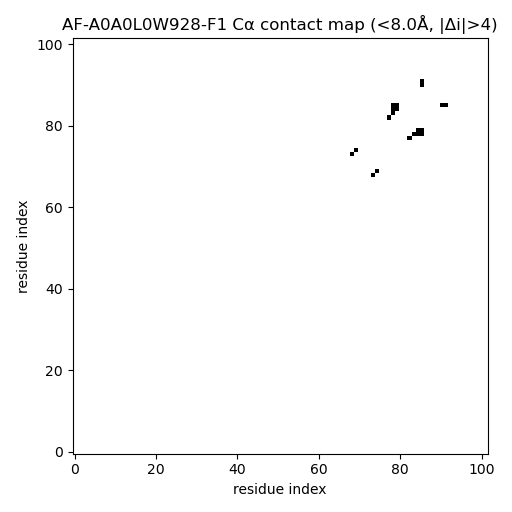81 82 GLU A N 1
ATOM 683 C CA . GLU A 1 82 ? -31.226 -11.277 22.602 1.00 66.81 82 GLU A CA 1
ATOM 684 C C . GLU A 1 82 ? -31.106 -12.801 22.525 1.00 66.81 82 GLU A C 1
ATOM 686 O O . GLU A 1 82 ? -31.686 -13.443 21.651 1.00 66.81 82 GLU A O 1
ATOM 691 N N . LEU A 1 83 ? -30.369 -13.405 23.461 1.00 71.50 83 LEU A N 1
ATOM 692 C CA . LEU A 1 83 ? -30.078 -14.842 23.429 1.00 71.50 83 LEU A CA 1
ATOM 693 C C . LEU A 1 83 ? -30.974 -15.661 24.368 1.00 71.50 83 LEU A C 1
ATOM 695 O O . LEU A 1 83 ? -30.887 -16.889 24.362 1.00 71.50 83 LEU A O 1
ATOM 699 N N . LYS A 1 84 ? -31.819 -15.002 25.182 1.00 69.81 84 LYS A N 1
ATOM 700 C CA . LYS A 1 84 ? -32.616 -15.620 26.263 1.00 69.81 84 LYS A CA 1
ATOM 701 C C . LYS A 1 84 ? -31.791 -16.568 27.142 1.00 69.81 84 LYS A C 1
ATOM 703 O O . LYS A 1 84 ? -32.309 -17.543 27.683 1.00 69.81 84 LYS A O 1
ATOM 708 N N . MET A 1 85 ? -30.495 -16.300 27.267 1.00 77.00 85 MET A N 1
ATOM 709 C CA . MET A 1 85 ? -29.587 -17.101 28.068 1.00 77.00 85 MET A CA 1
ATOM 710 C C . MET A 1 85 ? -29.755 -16.723 29.537 1.00 77.00 85 MET A C 1
ATOM 712 O O . MET A 1 85 ? -29.842 -15.547 29.896 1.00 77.00 85 MET A O 1
ATOM 716 N N . VAL A 1 86 ? -29.795 -17.741 30.389 1.00 72.06 86 VAL A N 1
ATOM 717 C CA . VAL A 1 86 ? -29.877 -17.611 31.846 1.00 72.06 86 VAL A CA 1
ATOM 718 C C . VAL A 1 86 ? -28.618 -18.188 32.478 1.00 72.06 86 VAL A C 1
ATOM 720 O O . VAL A 1 86 ? -27.877 -18.939 31.839 1.00 72.06 86 VAL A O 1
ATOM 723 N N . ARG A 1 87 ? -28.333 -17.816 33.730 1.00 68.50 87 ARG A N 1
ATOM 724 C CA . ARG A 1 87 ? -27.182 -18.388 34.443 1.00 68.50 87 ARG A CA 1
ATOM 725 C C . ARG A 1 87 ? -27.350 -19.914 34.552 1.00 68.50 87 ARG A C 1
ATOM 727 O O . ARG A 1 87 ? -28.489 -20.368 34.618 1.00 68.50 87 ARG A O 1
ATOM 734 N N . PRO A 1 88 ? -26.263 -20.706 34.647 1.00 71.75 88 PRO A N 1
ATOM 735 C CA . PRO A 1 88 ? -26.344 -22.174 34.700 1.00 71.75 88 PRO A CA 1
ATOM 736 C C . PRO A 1 88 ? -27.282 -22.741 35.782 1.00 71.75 88 PRO A C 1
ATOM 738 O O . PRO A 1 88 ? -27.738 -23.872 35.662 1.00 71.75 88 PRO A O 1
ATOM 741 N N . ASN A 1 89 ? -27.588 -21.948 36.816 1.00 74.94 89 ASN A N 1
ATOM 742 C CA . ASN A 1 89 ? -28.430 -22.325 37.952 1.00 74.94 89 ASN A CA 1
ATOM 743 C C . ASN A 1 89 ? -29.840 -21.687 37.915 1.00 74.94 89 ASN A C 1
ATOM 745 O O . ASN A 1 89 ? -30.540 -21.707 38.924 1.00 74.94 89 ASN A O 1
ATOM 749 N N . GLU A 1 90 ? -30.251 -21.070 36.803 1.00 73.19 90 GLU A N 1
ATOM 750 C CA . GLU A 1 90 ? -31.560 -20.423 36.626 1.00 73.19 90 GLU A CA 1
ATOM 751 C C . GLU A 1 90 ? -32.388 -21.169 35.564 1.00 73.19 90 GLU A C 1
ATOM 753 O O . GLU A 1 90 ? -31.847 -21.651 34.573 1.00 73.19 90 GLU A O 1
ATOM 758 N N . ILE A 1 91 ? -33.710 -21.260 35.752 1.00 71.25 91 ILE A N 1
ATOM 759 C CA . ILE A 1 91 ? -34.638 -21.913 34.812 1.00 71.25 91 ILE A CA 1
ATOM 760 C C . ILE A 1 91 ? -35.630 -20.866 34.299 1.00 71.25 91 ILE A C 1
ATOM 762 O O . ILE A 1 91 ? -36.197 -20.103 35.080 1.00 71.25 91 ILE A O 1
ATOM 766 N N . ILE A 1 92 ? -35.846 -20.828 32.982 1.00 70.88 92 ILE A N 1
ATOM 767 C CA . ILE A 1 92 ? -36.817 -19.928 32.348 1.00 70.88 92 ILE A CA 1
ATOM 768 C C . ILE A 1 92 ? -38.233 -20.444 32.646 1.00 70.88 92 ILE A C 1
ATOM 770 O O . ILE A 1 92 ? -38.598 -21.532 32.203 1.00 70.88 92 ILE A O 1
ATOM 774 N N . TYR A 1 93 ? -39.040 -19.659 33.364 1.00 76.38 93 TYR A N 1
ATOM 775 C CA . TYR A 1 93 ? -40.456 -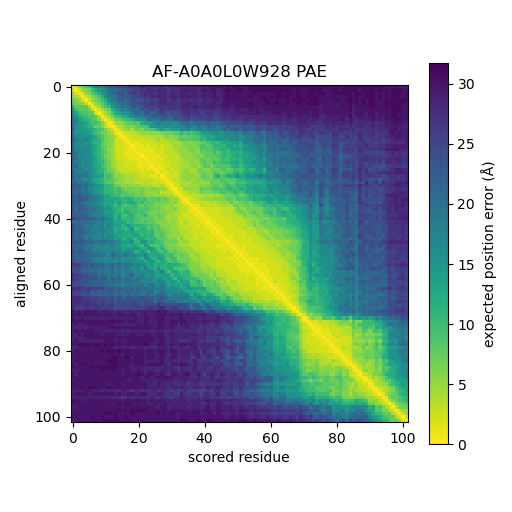19.952 33.603 1.00 76.38 93 TYR A CA 1
ATOM 776 C C . TYR A 1 93 ? -41.333 -19.103 32.673 1.00 76.38 93 TYR A C 1
ATOM 778 O O . TYR A 1 93 ? -41.314 -17.877 32.751 1.00 76.38 93 TYR A O 1
ATOM 786 N N . ILE A 1 94 ? -42.087 -19.752 31.781 1.00 75.81 94 ILE A N 1
ATOM 787 C CA . ILE A 1 94 ? -43.052 -19.100 30.883 1.00 75.81 94 ILE A CA 1
ATOM 788 C C . ILE A 1 94 ? -44.452 -19.528 31.325 1.00 75.81 94 ILE A C 1
ATOM 790 O O . ILE A 1 94 ? -44.814 -20.697 31.180 1.00 75.81 94 ILE A O 1
ATOM 794 N N . ASP A 1 95 ? -45.235 -18.592 31.861 1.00 73.81 95 ASP A N 1
ATOM 795 C CA . ASP A 1 95 ? -46.626 -18.844 32.242 1.00 73.81 95 ASP A CA 1
ATOM 796 C C . ASP A 1 95 ? -47.526 -18.867 30.993 1.00 73.81 95 ASP A C 1
ATOM 798 O O . ASP A 1 95 ? -47.722 -17.856 30.320 1.00 73.81 95 ASP A O 1
ATOM 802 N N . LYS A 1 96 ? -48.071 -20.045 30.672 1.00 69.31 96 LYS A N 1
ATOM 803 C CA . LYS A 1 96 ? -48.925 -20.277 29.496 1.00 69.31 96 LYS A CA 1
ATOM 804 C C . LYS A 1 96 ? -50.383 -19.840 29.693 1.00 69.31 96 LYS A C 1
ATOM 806 O O . LYS A 1 96 ? -51.162 -19.917 28.747 1.00 69.31 96 LYS A O 1
ATOM 811 N N . ASN A 1 97 ? -50.784 -19.386 30.884 1.00 65.38 97 ASN A N 1
ATOM 812 C CA . ASN A 1 97 ? -52.176 -18.992 31.137 1.00 65.38 97 ASN A CA 1
ATOM 813 C C . ASN A 1 97 ? -52.545 -17.591 30.625 1.00 65.38 97 ASN A C 1
ATOM 815 O O . ASN A 1 97 ? -53.726 -17.246 30.625 1.00 65.38 97 ASN A O 1
ATOM 819 N N . GLN A 1 98 ? -51.580 -16.796 30.153 1.00 60.44 98 GLN A N 1
ATOM 820 C CA . GLN A 1 98 ? -51.850 -15.440 29.659 1.00 60.44 98 GLN A CA 1
ATOM 821 C C . GLN A 1 98 ? -52.250 -15.372 28.176 1.00 60.44 98 GLN A C 1
ATOM 823 O O . GLN A 1 98 ? -52.817 -14.370 27.752 1.00 60.44 98 GLN A O 1
ATOM 828 N N . GLU A 1 99 ? -52.047 -16.436 27.390 1.00 58.94 99 GLU A N 1
ATOM 829 C CA . GLU A 1 99 ? -52.485 -16.473 25.981 1.00 58.94 99 GLU A CA 1
ATOM 830 C C . GLU A 1 99 ? -53.997 -16.708 25.815 1.00 58.94 99 GL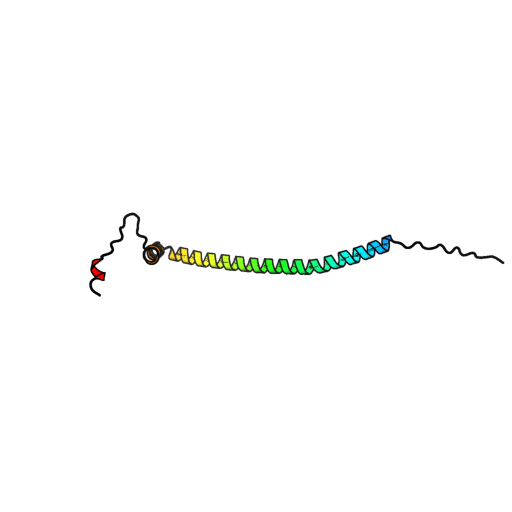U A C 1
ATOM 832 O O . GLU A 1 99 ? -54.534 -16.490 24.735 1.00 58.94 99 GLU A O 1
ATOM 837 N N . LYS A 1 100 ? -54.713 -17.116 26.872 1.00 53.56 100 LYS A N 1
ATOM 838 C CA . LYS A 1 100 ? -56.161 -17.393 26.810 1.00 53.56 100 LYS A CA 1
ATOM 839 C C . LYS A 1 100 ? -57.064 -16.196 27.137 1.00 53.56 100 LYS A C 1
ATOM 841 O O . LYS A 1 100 ? -58.276 -16.372 27.191 1.00 53.56 100 LYS A O 1
ATOM 846 N N . GLN A 1 101 ? -56.509 -15.005 27.371 1.00 54.16 101 GLN A N 1
ATOM 847 C CA . GLN A 1 101 ? -57.289 -13.794 27.676 1.00 54.16 101 GLN A CA 1
ATOM 848 C C . GLN A 1 101 ? -56.936 -12.608 26.764 1.00 54.16 101 GLN A C 1
ATOM 850 O O . GLN A 1 101 ? -56.845 -11.469 27.224 1.00 54.16 101 GLN A O 1
ATOM 855 N N . LYS A 1 102 ? -56.737 -12.868 25.470 1.00 42.19 102 LYS A N 1
ATOM 856 C CA . LYS A 1 102 ? -56.780 -11.836 24.430 1.00 42.19 102 LYS A CA 1
ATOM 857 C C . LYS A 1 102 ? -57.791 -12.199 23.358 1.00 42.19 102 LYS A C 1
ATOM 859 O O . LYS A 1 102 ? -57.859 -13.399 23.019 1.00 42.19 102 LYS A O 1
#

Secondary structure (DSSP, 8-state):
--------------HHHHHHHHHHHHHHHHHHHHHHHHHHHHHHHHHHHHHHHHHHHHHHHHHHHHHHH--HHHHHHHHHHTS----TT------GGGTT--